Protein AF-A0A661DZP1-F1 (afdb_monomer)

Foldseek 3Di:
DLVVLQVVLVVDDLPDPSSLVSLVVSLVVLVVVCVVPVPPVVSVVSNVVSCVSPPDDPPPPPPPPPPPPPDDPPDDPDDDDDDDD

Mean predicted aligned error: 11.95 Å

Structure (mmCIF, N/CA/C/O backbone):
data_AF-A0A661DZP1-F1
#
_entry.id   AF-A0A661DZP1-F1
#
loop_
_atom_site.group_PDB
_atom_site.id
_atom_site.type_symbol
_atom_site.label_atom_id
_atom_site.label_alt_id
_atom_site.label_comp_id
_atom_site.label_asym_id
_atom_site.label_entity_id
_atom_site.label_seq_id
_atom_site.pdbx_PDB_ins_code
_atom_site.Cartn_x
_atom_site.Cartn_y
_atom_site.Cartn_z
_atom_site.occupancy
_atom_site.B_iso_or_equiv
_atom_site.auth_seq_id
_atom_site.auth_comp_id
_atom_site.auth_asym_id
_atom_site.auth_atom_id
_atom_site.pdbx_PDB_model_num
ATOM 1 N N . ARG A 1 1 ? -5.509 8.197 -2.209 1.00 84.88 1 ARG A N 1
ATOM 2 C CA . ARG A 1 1 ? -4.953 7.962 -3.564 1.00 84.88 1 ARG A CA 1
ATOM 3 C C . ARG A 1 1 ? -4.187 6.634 -3.654 1.00 84.88 1 ARG A C 1
ATOM 5 O O . ARG A 1 1 ? -3.822 6.246 -4.756 1.00 84.88 1 ARG A O 1
ATOM 12 N N . GLY A 1 2 ? -4.068 5.886 -2.549 1.00 93.81 2 GLY A N 1
ATOM 13 C CA . GLY A 1 2 ? -3.341 4.617 -2.447 1.00 93.81 2 GLY A CA 1
ATOM 14 C C . GLY A 1 2 ? -3.512 3.638 -3.607 1.00 93.81 2 GLY A C 1
ATOM 15 O O . GLY A 1 2 ? -2.508 3.185 -4.138 1.00 93.81 2 GLY A O 1
ATOM 16 N N . ASN A 1 3 ? -4.740 3.385 -4.081 1.00 96.81 3 ASN A N 1
ATOM 17 C CA . ASN A 1 3 ? -4.967 2.442 -5.190 1.00 96.81 3 ASN A CA 1
ATOM 18 C C . ASN A 1 3 ? -4.265 2.850 -6.494 1.00 96.81 3 ASN A C 1
ATOM 20 O O . ASN A 1 3 ? -3.805 1.985 -7.232 1.00 96.81 3 ASN A O 1
ATOM 24 N N . ILE A 1 4 ? -4.166 4.152 -6.775 1.00 97.94 4 ILE A N 1
ATOM 25 C CA . ILE A 1 4 ? -3.461 4.648 -7.963 1.00 97.94 4 ILE A CA 1
ATOM 26 C C . ILE A 1 4 ? -1.964 4.386 -7.798 1.00 97.94 4 ILE A C 1
ATOM 28 O O . ILE A 1 4 ? -1.361 3.761 -8.660 1.00 97.94 4 ILE A O 1
ATOM 32 N N . HIS A 1 5 ? -1.392 4.760 -6.651 1.00 97.88 5 HIS A N 1
ATOM 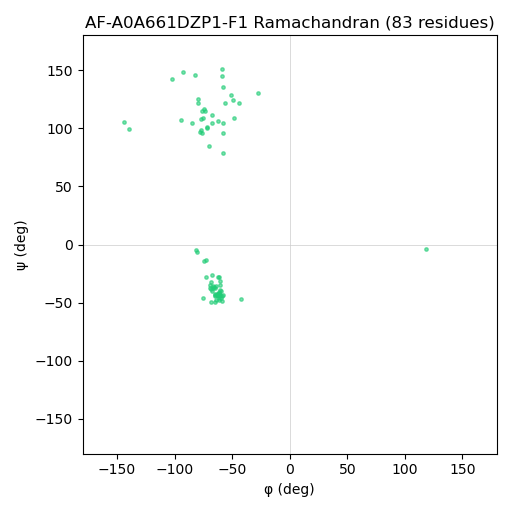33 C CA . HIS A 1 5 ? 0.029 4.551 -6.370 1.00 97.88 5 HIS A CA 1
ATOM 34 C C . HIS A 1 5 ? 0.425 3.071 -6.366 1.00 97.88 5 HIS A C 1
ATOM 36 O O . HIS A 1 5 ? 1.463 2.723 -6.920 1.00 97.88 5 HIS A O 1
ATOM 42 N N . LEU A 1 6 ? -0.406 2.192 -5.798 1.00 97.75 6 LEU A N 1
ATOM 43 C CA . LEU A 1 6 ? -0.147 0.754 -5.787 1.00 97.75 6 LEU A CA 1
ATOM 44 C C . LEU A 1 6 ? -0.168 0.170 -7.204 1.00 97.75 6 LEU A C 1
ATOM 46 O O . LEU A 1 6 ? 0.729 -0.586 -7.569 1.00 97.75 6 LEU A O 1
ATOM 50 N N . ARG A 1 7 ? -1.157 0.550 -8.017 1.00 98.00 7 ARG A N 1
ATOM 51 C CA . ARG A 1 7 ? -1.266 0.093 -9.407 1.00 98.00 7 ARG A CA 1
ATOM 52 C C . ARG A 1 7 ? -0.105 0.599 -10.262 1.00 98.00 7 ARG A C 1
ATOM 54 O O . ARG A 1 7 ? 0.468 -0.171 -11.026 1.00 98.00 7 ARG A O 1
ATOM 61 N N . ASP A 1 8 ? 0.267 1.865 -10.106 1.00 97.94 8 ASP A N 1
ATOM 62 C CA . ASP A 1 8 ? 1.390 2.453 -10.836 1.00 97.94 8 ASP A CA 1
ATOM 63 C C . ASP A 1 8 ? 2.716 1.799 -10.402 1.00 97.94 8 ASP A C 1
ATOM 65 O O . ASP A 1 8 ? 3.559 1.501 -11.242 1.00 97.94 8 ASP A O 1
ATOM 69 N N . ALA A 1 9 ? 2.875 1.461 -9.116 1.00 97.50 9 ALA A N 1
ATOM 70 C CA . ALA A 1 9 ? 4.030 0.709 -8.627 1.00 97.50 9 ALA A CA 1
ATOM 71 C C . ALA A 1 9 ? 4.111 -0.718 -9.194 1.00 97.50 9 ALA A C 1
ATOM 73 O O . ALA A 1 9 ? 5.205 -1.209 -9.463 1.00 97.50 9 ALA A O 1
ATOM 74 N N . GLN A 1 10 ? 2.972 -1.396 -9.365 1.00 96.81 10 GLN A N 1
ATOM 75 C CA . GLN A 1 10 ? 2.908 -2.743 -9.947 1.00 96.81 10 GLN A CA 1
ATOM 76 C C . GLN A 1 10 ? 3.287 -2.766 -11.432 1.00 96.81 10 GLN A C 1
ATOM 78 O O . GLN A 1 10 ? 3.757 -3.792 -11.917 1.00 96.81 10 GLN A O 1
ATOM 83 N N . ALA A 1 11 ? 3.111 -1.649 -12.140 1.00 97.56 11 ALA A N 1
ATOM 84 C CA . ALA A 1 11 ? 3.531 -1.510 -13.531 1.00 97.56 11 ALA A CA 1
ATOM 85 C C . ALA A 1 11 ? 5.055 -1.344 -13.691 1.00 97.56 11 ALA A C 1
ATOM 87 O O . ALA A 1 11 ? 5.568 -1.482 -14.800 1.00 97.56 11 ALA A O 1
ATOM 88 N N . LEU A 1 12 ? 5.782 -1.058 -12.604 1.00 96.81 12 LEU A N 1
ATOM 89 C CA . LEU A 1 12 ? 7.234 -0.894 -12.611 1.00 96.81 12 LEU A CA 1
ATOM 90 C C . LEU A 1 12 ? 7.963 -2.206 -12.293 1.00 96.81 12 LEU A C 1
ATOM 92 O O . LEU A 1 12 ? 7.513 -3.039 -11.495 1.00 96.81 12 LEU A O 1
ATOM 96 N N . ALA A 1 13 ? 9.152 -2.361 -12.879 1.00 95.25 13 ALA A N 1
ATOM 97 C CA . ALA A 1 13 ? 10.044 -3.470 -12.565 1.00 95.25 13 ALA A CA 1
ATOM 98 C C . ALA A 1 13 ? 10.419 -3.470 -11.071 1.00 95.25 13 ALA A C 1
ATOM 100 O O . ALA A 1 13 ? 10.496 -2.426 -10.427 1.00 95.25 13 ALA A O 1
ATOM 101 N N . ALA A 1 14 ? 10.691 -4.649 -10.504 1.00 90.19 14 ALA A N 1
ATOM 102 C CA . ALA A 1 14 ? 11.089 -4.762 -9.097 1.00 90.19 14 ALA A CA 1
ATOM 103 C C . ALA A 1 14 ? 12.395 -4.012 -8.774 1.00 90.19 14 ALA A C 1
ATOM 105 O O . ALA A 1 14 ? 12.574 -3.566 -7.646 1.00 90.19 14 ALA A O 1
ATOM 106 N N . SER A 1 15 ? 13.278 -3.855 -9.764 1.00 91.19 15 SER A N 1
ATOM 107 C CA . SER A 1 15 ? 14.536 -3.111 -9.658 1.00 91.19 15 SER A CA 1
ATOM 108 C C . SER A 1 15 ? 14.382 -1.595 -9.817 1.00 91.19 15 SER A C 1
ATOM 110 O O . SER A 1 15 ? 15.372 -0.879 -9.704 1.00 91.19 15 SER A O 1
ATOM 112 N N . ASP A 1 16 ? 13.184 -1.098 -10.132 1.00 95.06 16 ASP A N 1
ATOM 113 C CA . ASP A 1 16 ? 12.950 0.329 -10.338 1.00 95.06 16 ASP A CA 1
ATOM 114 C C . ASP A 1 16 ? 12.820 1.054 -8.991 1.00 95.06 16 ASP A C 1
ATOM 116 O O . ASP A 1 16 ? 11.941 0.753 -8.181 1.00 95.06 16 ASP A O 1
ATOM 120 N N . THR A 1 17 ? 13.671 2.049 -8.749 1.00 92.25 17 THR A N 1
ATOM 121 C CA . THR A 1 17 ? 13.648 2.846 -7.514 1.00 92.25 17 THR A CA 1
ATOM 122 C C . THR A 1 17 ? 12.319 3.588 -7.320 1.00 92.25 17 THR A C 1
ATOM 124 O O . THR A 1 17 ? 11.863 3.763 -6.187 1.00 92.25 17 THR A O 1
ATOM 127 N N . GLY A 1 18 ? 11.649 3.984 -8.408 1.00 95.12 18 GLY A N 1
ATOM 128 C CA . GLY A 1 18 ? 10.342 4.640 -8.376 1.00 95.12 18 GLY A CA 1
ATOM 129 C C . GLY A 1 18 ? 9.247 3.760 -7.772 1.00 95.12 18 GLY A C 1
ATOM 130 O O . GLY A 1 18 ? 8.332 4.267 -7.117 1.00 95.12 18 GLY A O 1
ATOM 131 N N . ARG A 1 19 ? 9.381 2.432 -7.885 1.00 96.25 19 ARG A N 1
ATOM 132 C CA . ARG A 1 19 ? 8.459 1.472 -7.267 1.00 96.25 19 ARG A CA 1
ATOM 133 C C . ARG A 1 19 ? 8.445 1.606 -5.746 1.00 96.25 19 ARG A C 1
ATOM 135 O O . ARG A 1 19 ? 7.371 1.602 -5.152 1.00 96.25 19 ARG A O 1
ATOM 142 N N . ILE A 1 20 ? 9.609 1.773 -5.114 1.00 95.75 20 ILE A N 1
ATOM 143 C CA . ILE A 1 20 ? 9.721 1.910 -3.651 1.00 95.75 20 ILE A CA 1
ATOM 144 C C . ILE A 1 20 ? 8.998 3.173 -3.172 1.00 95.75 20 ILE A C 1
ATOM 146 O O . ILE A 1 20 ? 8.251 3.129 -2.190 1.00 95.75 20 ILE A O 1
ATOM 150 N N . ALA A 1 21 ? 9.172 4.284 -3.891 1.00 96.25 21 ALA A N 1
ATOM 151 C CA . ALA A 1 21 ? 8.536 5.555 -3.561 1.00 96.25 21 ALA A CA 1
ATOM 152 C C . ALA A 1 21 ? 7.003 5.467 -3.667 1.00 96.25 21 ALA A C 1
ATOM 154 O O . ALA A 1 21 ? 6.292 5.845 -2.735 1.00 96.25 21 ALA A O 1
ATOM 155 N N . LEU A 1 22 ? 6.489 4.904 -4.764 1.00 98.06 22 LEU A N 1
ATOM 156 C CA . LEU A 1 22 ? 5.049 4.736 -4.977 1.00 98.06 22 LEU A CA 1
ATOM 157 C C . LEU A 1 22 ? 4.416 3.781 -3.958 1.00 98.06 22 LEU A C 1
ATOM 159 O O . LEU A 1 22 ? 3.358 4.087 -3.408 1.00 98.06 22 LEU A O 1
ATOM 163 N N . VAL A 1 23 ? 5.077 2.662 -3.648 1.00 97.94 23 VAL A N 1
ATOM 164 C CA . VAL A 1 23 ? 4.611 1.738 -2.604 1.00 97.94 23 VAL A CA 1
ATOM 165 C C . VAL A 1 23 ? 4.570 2.436 -1.243 1.00 97.94 23 VAL A C 1
ATOM 167 O O . VAL A 1 23 ? 3.591 2.291 -0.514 1.00 97.94 23 VAL A O 1
ATOM 170 N N . SER A 1 24 ? 5.578 3.242 -0.907 1.00 96.06 24 SER A N 1
ATOM 171 C CA . SER A 1 24 ? 5.616 3.987 0.360 1.00 96.06 24 SER A CA 1
ATOM 172 C C . SER A 1 24 ? 4.460 4.987 0.482 1.00 96.06 24 SER A C 1
ATOM 174 O O . SER A 1 24 ? 3.788 5.023 1.516 1.00 96.06 24 SER A O 1
ATOM 176 N N . LEU A 1 25 ? 4.155 5.727 -0.591 1.00 97.94 25 LEU A N 1
ATOM 177 C CA . LEU A 1 25 ? 2.986 6.615 -0.644 1.00 97.94 25 LEU A CA 1
ATOM 178 C C . LEU A 1 25 ? 1.670 5.839 -0.504 1.00 97.94 25 LEU A C 1
ATOM 180 O O . LEU A 1 25 ? 0.784 6.252 0.244 1.00 97.94 25 LEU A O 1
ATOM 184 N N . ALA A 1 26 ? 1.545 4.690 -1.177 1.00 98.50 26 ALA A N 1
ATOM 185 C CA . ALA A 1 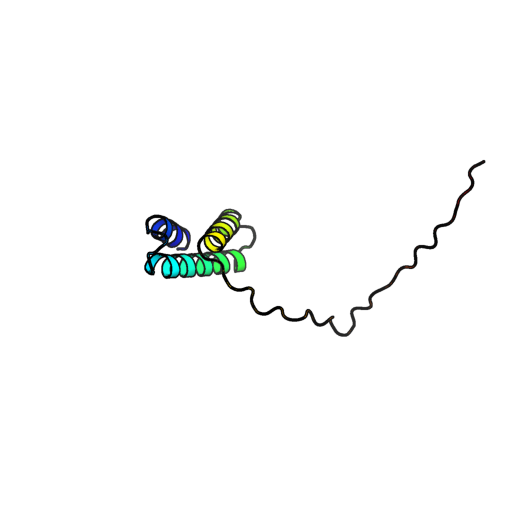26 ? 0.355 3.849 -1.076 1.00 98.50 26 ALA A CA 1
ATOM 186 C C . ALA A 1 26 ? 0.109 3.379 0.365 1.00 98.50 26 ALA A C 1
ATOM 188 O O . ALA A 1 26 ? -1.006 3.495 0.874 1.00 98.50 26 ALA A O 1
ATOM 189 N N . LYS A 1 27 ? 1.155 2.907 1.053 1.00 98.19 27 LYS A N 1
ATOM 190 C CA . LYS A 1 27 ? 1.056 2.476 2.453 1.00 98.19 27 LYS A CA 1
ATOM 191 C C . LYS A 1 27 ? 0.640 3.607 3.386 1.00 98.19 27 LYS A C 1
ATOM 193 O O . LYS A 1 27 ? -0.192 3.378 4.263 1.00 98.19 27 LYS A O 1
ATOM 198 N N . GLN A 1 28 ? 1.204 4.806 3.217 1.00 97.81 28 GLN A N 1
ATOM 199 C CA . GLN A 1 28 ? 0.820 5.971 4.016 1.00 97.81 28 GLN A CA 1
ATOM 200 C C . GLN A 1 28 ? -0.675 6.263 3.850 1.00 97.81 28 GLN A C 1
ATOM 202 O O . GLN A 1 28 ? -1.394 6.347 4.843 1.00 97.81 28 GLN A O 1
ATOM 207 N N . ASP A 1 29 ? -1.153 6.307 2.607 1.00 98.31 29 ASP A N 1
ATOM 208 C CA . ASP A 1 29 ? -2.563 6.530 2.289 1.00 98.31 29 ASP A CA 1
ATOM 209 C C . ASP A 1 29 ? -3.487 5.469 2.906 1.00 98.31 29 ASP A C 1
ATOM 211 O O . ASP A 1 29 ? -4.530 5.811 3.470 1.00 98.31 29 ASP A O 1
ATOM 215 N N . TYR A 1 30 ? -3.125 4.183 2.826 1.00 98.50 30 TYR A N 1
ATOM 216 C CA . TYR A 1 30 ? -3.931 3.111 3.417 1.00 98.50 30 TYR A CA 1
ATOM 217 C C . TYR A 1 30 ? -3.949 3.174 4.941 1.00 98.50 30 TYR A C 1
ATOM 219 O O . TYR A 1 30 ? -5.006 3.001 5.543 1.00 98.50 30 TYR A O 1
ATOM 227 N N . ARG A 1 31 ? -2.816 3.480 5.582 1.00 97.50 31 ARG A N 1
ATOM 228 C CA . ARG A 1 31 ? -2.764 3.684 7.035 1.00 97.50 31 ARG A CA 1
ATOM 229 C C . ARG A 1 31 ? -3.632 4.853 7.466 1.00 97.50 31 ARG A C 1
ATOM 231 O O . ARG A 1 31 ? -4.387 4.713 8.421 1.00 97.50 31 ARG A O 1
ATOM 238 N N . THR A 1 32 ? -3.575 5.973 6.748 1.00 98.25 32 THR A N 1
ATOM 239 C CA . THR A 1 32 ? -4.446 7.121 7.011 1.00 98.25 32 THR A CA 1
ATOM 240 C C . THR A 1 32 ? -5.918 6.742 6.857 1.00 98.25 32 THR A C 1
ATOM 242 O O . THR A 1 32 ? -6.721 7.073 7.726 1.00 98.25 32 THR A O 1
ATOM 245 N N . ALA A 1 33 ? -6.282 5.994 5.811 1.00 97.94 33 ALA A N 1
ATOM 246 C CA . ALA A 1 33 ? -7.652 5.523 5.622 1.00 97.94 33 ALA A CA 1
ATOM 247 C C . ALA A 1 33 ? -8.120 4.611 6.770 1.00 97.94 33 ALA A C 1
ATOM 249 O O . ALA A 1 33 ? -9.222 4.794 7.281 1.00 97.94 33 ALA A O 1
ATOM 250 N N . LEU A 1 34 ? -7.277 3.676 7.216 1.00 97.81 34 LEU A N 1
ATOM 251 C CA . LEU A 1 34 ? -7.592 2.744 8.305 1.00 97.81 34 LEU A CA 1
ATOM 252 C C . LEU A 1 34 ? -7.610 3.398 9.685 1.00 97.81 34 LEU A C 1
ATOM 254 O O . LEU A 1 34 ? -8.335 2.938 10.565 1.00 97.81 34 LEU A O 1
ATOM 258 N N . LEU A 1 35 ? -6.843 4.474 9.869 1.00 97.94 35 LEU A N 1
ATOM 259 C CA . LEU A 1 35 ? -6.906 5.305 11.067 1.00 97.94 35 LEU A CA 1
ATOM 260 C C . LEU A 1 35 ? -8.259 6.027 11.165 1.00 97.94 35 LEU A C 1
ATOM 262 O O . LEU A 1 35 ? -8.800 6.156 12.257 1.00 97.94 35 LEU A O 1
ATOM 266 N N . ILE A 1 36 ? -8.806 6.475 10.030 1.00 98.06 36 ILE A N 1
ATOM 267 C CA . ILE A 1 36 ? -10.124 7.124 9.957 1.00 98.06 36 ILE A CA 1
ATOM 268 C C . ILE A 1 36 ? -11.247 6.090 10.085 1.00 98.06 36 ILE A C 1
ATOM 270 O O . ILE A 1 36 ? -12.208 6.303 10.822 1.00 98.06 36 ILE A O 1
ATOM 274 N N . ASN A 1 37 ? -11.144 4.973 9.364 1.00 97.75 37 ASN A N 1
ATOM 275 C CA . ASN A 1 37 ? -12.123 3.896 9.391 1.00 97.75 37 ASN A CA 1
ATOM 276 C C . ASN A 1 37 ? -11.446 2.525 9.260 1.00 97.75 37 ASN A C 1
ATOM 278 O O . ASN A 1 37 ? -11.068 2.085 8.172 1.00 97.75 37 ASN A O 1
ATOM 282 N N . SER A 1 38 ? -11.383 1.802 10.375 1.00 97.25 38 SER A N 1
ATOM 283 C CA . SER A 1 38 ? -10.752 0.483 10.463 1.00 97.25 38 SER A CA 1
ATOM 284 C C . SER A 1 38 ? -11.541 -0.645 9.784 1.00 97.25 38 SER A C 1
ATOM 286 O O . SER A 1 38 ? -10.989 -1.725 9.563 1.00 97.25 38 SER A O 1
ATOM 288 N N . SER A 1 39 ? -12.811 -0.417 9.424 1.00 97.94 39 SER A N 1
ATOM 289 C CA . SER A 1 39 ? -13.662 -1.408 8.744 1.00 97.94 39 SER A CA 1
ATOM 290 C C . SER A 1 39 ? -13.421 -1.506 7.233 1.00 97.94 39 SER A C 1
ATOM 292 O O . SER A 1 39 ? -13.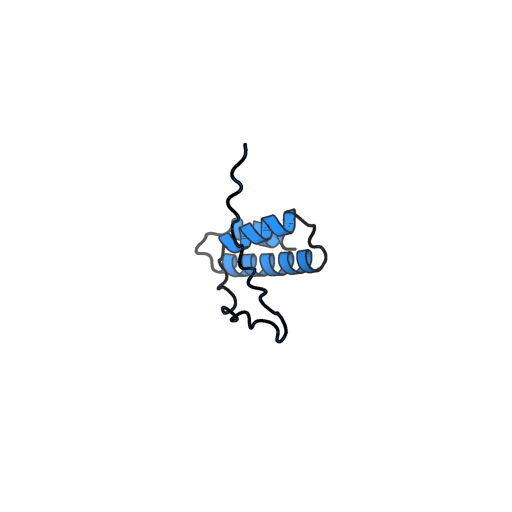960 -2.404 6.590 1.00 97.94 39 SER A O 1
ATOM 294 N N . LEU A 1 40 ? -12.593 -0.621 6.661 1.00 97.94 40 LEU A N 1
ATOM 295 C CA . LEU A 1 40 ? -12.257 -0.614 5.235 1.00 97.94 40 LEU A CA 1
ATOM 296 C C . LEU A 1 40 ? -11.382 -1.818 4.867 1.00 97.94 40 LEU A C 1
ATOM 298 O O . LEU A 1 40 ? -10.153 -1.735 4.822 1.00 97.94 40 LEU A O 1
ATOM 302 N N . TRP A 1 41 ? -12.025 -2.953 4.601 1.00 97.75 41 TRP A N 1
ATOM 303 C CA . TRP A 1 41 ? -11.349 -4.221 4.338 1.00 97.75 41 TRP A CA 1
ATOM 304 C C . TRP A 1 41 ? -10.410 -4.148 3.129 1.00 97.75 41 TRP A C 1
ATOM 306 O O . TRP A 1 41 ? -9.273 -4.606 3.220 1.00 97.75 41 TRP A O 1
ATOM 316 N N . ASP A 1 42 ? -10.819 -3.463 2.060 1.00 97.81 42 ASP A N 1
ATOM 317 C CA . ASP A 1 42 ? -9.985 -3.271 0.867 1.00 97.81 42 ASP A CA 1
ATOM 318 C C . ASP A 1 42 ? -8.680 -2.534 1.186 1.00 97.81 42 ASP A C 1
ATOM 320 O O . ASP A 1 42 ? -7.618 -2.886 0.681 1.00 97.81 42 ASP A O 1
ATOM 324 N N . ALA A 1 43 ? -8.728 -1.530 2.069 1.00 98.06 43 ALA A N 1
ATOM 325 C CA . ALA A 1 43 ? -7.532 -0.806 2.490 1.00 98.06 43 ALA A CA 1
ATOM 326 C C . ALA A 1 43 ? -6.611 -1.684 3.351 1.00 98.06 43 ALA A C 1
ATOM 328 O O . ALA A 1 43 ? -5.394 -1.577 3.229 1.00 98.06 43 ALA A O 1
ATOM 329 N N . ARG A 1 44 ? -7.167 -2.581 4.182 1.00 98.19 44 ARG A N 1
ATOM 330 C CA . ARG A 1 44 ? -6.376 -3.566 4.945 1.00 98.19 44 ARG A CA 1
ATOM 331 C C . ARG A 1 44 ? -5.676 -4.545 4.015 1.00 98.19 44 ARG A C 1
ATOM 333 O O . ARG A 1 44 ? -4.475 -4.752 4.146 1.00 98.19 44 ARG A O 1
ATOM 340 N N . TYR A 1 45 ? -6.425 -5.112 3.076 1.00 98.19 45 TYR A N 1
ATOM 341 C CA . TYR A 1 45 ? -5.900 -6.053 2.097 1.00 98.19 45 TYR A CA 1
ATOM 342 C C . TYR A 1 45 ? -4.813 -5.408 1.224 1.00 98.19 45 TYR A C 1
ATOM 344 O O . TYR A 1 45 ? -3.717 -5.948 1.090 1.00 98.19 45 TYR A O 1
ATOM 352 N N . ASN A 1 46 ? -5.067 -4.207 0.701 1.00 98.38 46 ASN A N 1
ATOM 353 C CA . ASN A 1 46 ? -4.099 -3.507 -0.139 1.00 98.38 46 ASN A CA 1
ATOM 354 C C . ASN A 1 46 ? -2.857 -3.046 0.638 1.00 98.38 46 ASN A C 1
ATOM 356 O O . ASN A 1 46 ? -1.763 -3.032 0.072 1.00 98.38 46 ASN A O 1
ATOM 360 N N . LEU A 1 47 ? -2.993 -2.697 1.923 1.00 98.25 47 LEU A N 1
ATOM 361 C CA . LEU A 1 47 ? -1.844 -2.401 2.780 1.00 98.25 47 LEU A CA 1
ATOM 362 C C . LEU A 1 47 ? -0.946 -3.631 2.954 1.00 98.25 47 LEU A C 1
ATOM 364 O O . LEU A 1 47 ? 0.271 -3.497 2.862 1.00 98.25 47 LEU A O 1
ATOM 368 N N . GLU A 1 48 ? -1.532 -4.813 3.151 1.00 97.50 48 GLU A N 1
ATOM 369 C CA . GLU A 1 48 ? -0.778 -6.066 3.263 1.00 97.50 48 GLU A CA 1
ATOM 370 C C . GLU A 1 48 ? -0.003 -6.365 1.975 1.00 97.50 48 GLU A C 1
ATOM 372 O O . GLU A 1 48 ? 1.201 -6.613 2.011 1.00 97.50 48 GLU A O 1
ATOM 377 N N . LEU A 1 49 ? -0.654 -6.233 0.814 1.00 97.69 49 LEU A N 1
ATOM 378 C CA . LEU A 1 49 ? 0.025 -6.377 -0.476 1.00 97.69 49 LEU A CA 1
ATOM 379 C C . LEU A 1 49 ? 1.182 -5.383 -0.631 1.00 97.69 49 LEU A C 1
ATOM 381 O O . LEU A 1 49 ? 2.269 -5.756 -1.073 1.00 97.69 49 LEU A O 1
ATOM 385 N N . ALA A 1 50 ? 0.975 -4.123 -0.245 1.00 97.81 50 ALA A N 1
ATOM 386 C CA . ALA A 1 50 ? 2.011 -3.101 -0.314 1.00 97.81 50 ALA A CA 1
ATOM 387 C C . ALA A 1 50 ? 3.201 -3.405 0.621 1.00 97.81 50 ALA A C 1
ATOM 389 O O . ALA A 1 50 ? 4.346 -3.131 0.260 1.00 97.81 50 ALA A O 1
ATOM 390 N N . LEU A 1 51 ? 2.954 -3.988 1.800 1.00 96.50 51 LEU A N 1
ATOM 391 C CA . LEU A 1 51 ? 3.991 -4.433 2.741 1.00 96.50 51 LEU A CA 1
ATOM 392 C C . LEU A 1 51 ? 4.772 -5.643 2.224 1.00 96.50 51 LEU A C 1
ATOM 394 O O . LEU A 1 51 ? 5.986 -5.682 2.380 1.00 96.50 51 LEU A O 1
ATOM 398 N N . LEU A 1 52 ? 4.119 -6.584 1.543 1.00 95.31 52 LEU A N 1
ATOM 399 C CA . LEU A 1 52 ? 4.813 -7.697 0.891 1.00 95.31 52 LEU A CA 1
ATOM 400 C C . LEU A 1 52 ? 5.687 -7.225 -0.280 1.00 95.31 52 LEU A C 1
ATOM 402 O O . LEU A 1 52 ? 6.766 -7.767 -0.508 1.00 95.31 52 LEU A O 1
ATOM 406 N N . MET A 1 53 ? 5.241 -6.207 -1.025 1.00 94.75 53 MET A N 1
ATOM 407 C CA . MET A 1 53 ? 6.002 -5.658 -2.153 1.00 94.75 53 MET A CA 1
ATOM 408 C C . MET A 1 53 ? 7.273 -4.927 -1.721 1.00 94.75 53 MET A C 1
ATOM 410 O O . MET A 1 53 ? 8.274 -4.989 -2.433 1.00 94.75 53 MET A O 1
ATOM 414 N N . VAL A 1 54 ? 7.210 -4.193 -0.612 1.00 94.06 54 VAL A N 1
ATOM 415 C CA . VAL A 1 54 ? 8.348 -3.502 -0.001 1.00 94.06 54 VAL A CA 1
ATOM 416 C C . VAL A 1 54 ? 8.199 -3.686 1.504 1.00 94.06 54 VAL A C 1
ATOM 418 O O . VAL A 1 54 ? 7.403 -2.968 2.109 1.00 94.06 54 VAL A O 1
ATOM 421 N N . PRO A 1 55 ? 8.912 -4.631 2.126 1.00 91.56 55 PRO A N 1
ATOM 422 C CA . PRO A 1 55 ? 8.863 -4.800 3.571 1.00 91.56 55 PRO A CA 1
ATOM 423 C C . PRO A 1 55 ? 9.296 -3.524 4.292 1.00 91.56 55 PRO A C 1
ATOM 425 O O . PRO A 1 55 ? 10.145 -2.774 3.811 1.00 91.56 55 PRO A O 1
ATOM 428 N N . GLU A 1 56 ? 8.678 -3.254 5.435 1.00 87.69 56 GLU A N 1
ATOM 429 C CA . GLU A 1 56 ? 9.164 -2.235 6.359 1.00 87.69 56 GLU A CA 1
ATOM 430 C C . GLU A 1 56 ? 9.879 -2.929 7.502 1.00 87.69 56 GLU A C 1
ATOM 432 O O . GLU A 1 56 ? 9.434 -3.982 7.966 1.00 87.69 56 GLU A O 1
ATOM 437 N N . GLU A 1 57 ? 10.967 -2.322 7.964 1.00 84.25 57 GLU A N 1
ATOM 438 C CA . GLU A 1 57 ? 11.605 -2.770 9.190 1.00 84.25 57 GLU A CA 1
ATOM 439 C C . GLU A 1 57 ? 10.583 -2.705 10.331 1.00 84.25 57 GLU A C 1
ATOM 441 O O . GLU A 1 57 ? 9.849 -1.710 10.445 1.00 84.25 57 GLU A O 1
ATOM 446 N N . PRO A 1 58 ? 10.501 -3.742 11.181 1.00 71.75 58 PRO A N 1
ATOM 447 C CA . PRO A 1 58 ? 9.682 -3.658 12.372 1.00 71.75 58 PRO A CA 1
ATOM 448 C C . PRO A 1 58 ? 10.161 -2.444 13.166 1.00 71.75 58 PRO A C 1
ATOM 450 O O . PRO A 1 58 ? 11.336 -2.356 13.527 1.00 71.75 58 PRO A O 1
ATOM 453 N N . ALA A 1 59 ? 9.253 -1.492 13.416 1.00 63.50 59 ALA A N 1
ATOM 454 C CA . ALA A 1 59 ? 9.528 -0.402 14.342 1.00 63.50 59 ALA A CA 1
ATOM 455 C C . ALA A 1 59 ? 10.079 -1.041 15.618 1.00 63.50 59 ALA A C 1
ATOM 457 O O . ALA A 1 59 ? 9.444 -1.974 16.115 1.00 63.50 59 ALA A O 1
ATOM 458 N N . GLU A 1 60 ? 11.272 -0.601 16.045 1.00 62.50 60 GLU A N 1
ATOM 459 C CA . GLU A 1 60 ? 12.071 -1.191 17.125 1.00 62.50 60 GLU A CA 1
ATOM 460 C C . GLU A 1 60 ? 11.202 -1.910 18.144 1.00 62.50 60 GLU A C 1
ATOM 462 O O . GLU A 1 60 ? 10.221 -1.336 18.623 1.00 62.50 60 GLU A O 1
ATOM 467 N N . ASN A 1 61 ? 11.583 -3.149 18.462 1.00 58.09 61 ASN A N 1
ATOM 468 C CA . ASN A 1 61 ? 10.918 -4.035 19.405 1.00 58.09 61 ASN A CA 1
ATOM 469 C C . ASN A 1 61 ? 10.849 -3.343 20.777 1.00 58.09 61 ASN A C 1
ATOM 471 O O . ASN A 1 61 ? 11.684 -3.570 21.654 1.00 58.09 61 ASN A O 1
ATOM 475 N N . LYS A 1 62 ? 9.903 -2.410 20.944 1.00 57.53 62 LYS A N 1
ATOM 476 C CA . LYS A 1 62 ? 9.684 -1.689 22.185 1.00 57.53 62 LYS A CA 1
ATOM 477 C C . LYS A 1 62 ? 9.300 -2.777 23.148 1.00 57.53 62 LYS A C 1
ATOM 479 O O . LYS A 1 62 ? 8.206 -3.326 23.043 1.00 57.53 62 LYS A O 1
ATOM 484 N N . VAL A 1 63 ? 10.229 -3.109 24.041 1.00 61.94 63 VAL A N 1
ATOM 485 C CA . VAL A 1 63 ? 9.986 -4.033 25.139 1.00 61.94 63 VAL A CA 1
ATOM 486 C C . VAL A 1 63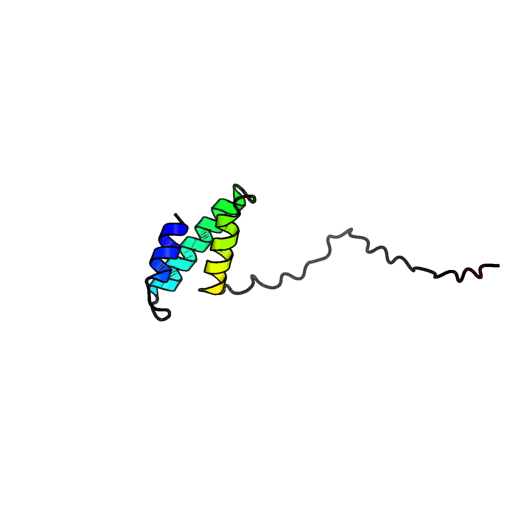 ? 8.687 -3.561 25.761 1.00 61.94 63 VAL A C 1
ATOM 488 O O . VAL A 1 63 ? 8.645 -2.458 26.314 1.00 61.94 63 VAL A O 1
ATOM 491 N N . TYR A 1 64 ? 7.614 -4.336 25.570 1.00 59.94 64 TYR A N 1
ATOM 492 C CA . TYR A 1 64 ? 6.310 -4.033 26.134 1.00 59.94 64 TYR A CA 1
ATOM 493 C C . TYR A 1 64 ? 6.523 -3.951 27.638 1.00 59.94 64 TYR A C 1
ATOM 495 O O . TYR A 1 64 ? 6.609 -4.960 28.339 1.00 59.94 64 TYR A O 1
ATOM 503 N N . THR A 1 65 ? 6.707 -2.735 28.138 1.00 65.31 65 THR A N 1
ATOM 504 C CA . THR A 1 65 ? 6.961 -2.507 29.546 1.00 65.31 65 THR A CA 1
ATOM 505 C C . THR A 1 65 ? 5.610 -2.704 30.187 1.00 65.31 65 THR A C 1
ATOM 507 O O . THR A 1 65 ? 4.669 -1.946 29.940 1.00 65.31 65 THR A O 1
ATOM 510 N N . ARG A 1 66 ? 5.485 -3.811 30.924 1.00 65.81 66 ARG A N 1
ATOM 511 C CA . ARG A 1 66 ? 4.271 -4.170 31.650 1.00 65.81 66 ARG A CA 1
ATOM 512 C C . ARG A 1 66 ? 3.768 -2.903 32.355 1.00 65.81 66 ARG A C 1
ATOM 514 O O . ARG A 1 66 ? 4.527 -2.291 33.108 1.00 65.81 66 ARG A O 1
ATOM 521 N N . ARG A 1 67 ? 2.529 -2.469 32.070 1.00 66.88 67 ARG A N 1
ATOM 522 C CA . ARG A 1 67 ? 1.948 -1.284 32.724 1.00 66.88 67 ARG A CA 1
ATOM 523 C C . ARG A 1 67 ? 2.110 -1.459 34.233 1.00 66.88 67 ARG A C 1
ATOM 525 O O . ARG A 1 67 ? 1.766 -2.516 34.762 1.00 66.88 67 ARG A O 1
ATOM 532 N N . LYS A 1 68 ? 2.667 -0.453 34.911 1.00 51.16 68 LYS A N 1
ATOM 533 C CA . LYS A 1 68 ? 2.848 -0.451 36.368 1.00 51.16 68 LYS A CA 1
ATOM 534 C C . LYS A 1 68 ? 1.455 -0.625 37.000 1.00 51.16 68 LYS A C 1
ATOM 536 O O . LYS A 1 68 ? 0.645 0.289 36.916 1.00 51.16 68 LYS A O 1
ATOM 541 N N . GLY A 1 69 ? 1.154 -1.824 37.510 1.00 59.84 69 GLY A N 1
ATOM 542 C CA . GLY A 1 69 ? 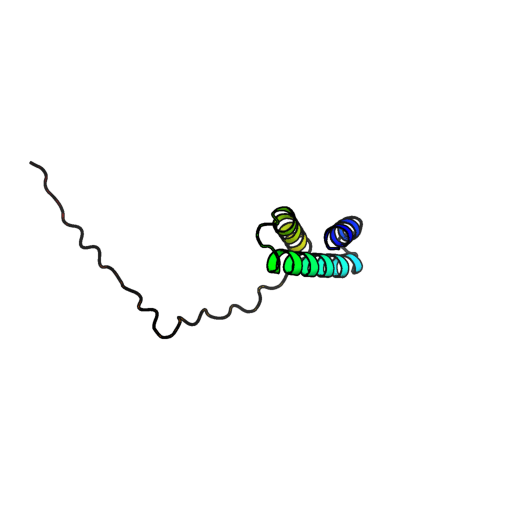-0.173 -2.202 38.029 1.00 59.84 69 GLY A CA 1
ATOM 543 C C . GLY A 1 69 ? -0.883 -3.361 37.312 1.00 59.84 69 GLY A C 1
ATOM 544 O O . GLY A 1 69 ? -1.938 -3.780 37.770 1.00 59.84 69 GLY A O 1
ATOM 545 N N . ALA A 1 70 ? -0.335 -3.918 36.225 1.00 61.03 70 ALA A N 1
ATOM 546 C CA . ALA A 1 70 ? -0.849 -5.175 35.675 1.00 61.03 70 ALA A CA 1
ATOM 547 C C . ALA A 1 70 ? -0.374 -6.348 36.550 1.00 61.03 70 ALA A C 1
ATOM 549 O O . ALA A 1 70 ? 0.756 -6.831 36.421 1.00 61.03 70 ALA A O 1
ATOM 550 N N . GLU A 1 71 ? -1.228 -6.762 37.480 1.00 65.94 71 GLU A N 1
ATOM 551 C CA . GLU A 1 71 ? -1.011 -7.930 38.322 1.00 65.94 71 GLU A CA 1
ATOM 552 C C . GLU A 1 71 ? -1.225 -9.195 37.480 1.00 65.94 71 GLU A C 1
ATOM 554 O O . GLU A 1 71 ? -2.305 -9.451 36.948 1.00 65.94 71 GLU A O 1
ATOM 559 N N . SER A 1 72 ? -0.164 -9.976 37.286 1.00 63.25 72 SER A N 1
ATOM 560 C CA . SER A 1 72 ? -0.272 -11.293 36.665 1.00 63.25 72 SER A CA 1
ATOM 561 C C . SER A 1 72 ? -0.798 -12.260 37.721 1.00 63.25 72 SER A C 1
ATOM 563 O O . SER A 1 72 ? -0.018 -12.753 38.536 1.00 63.25 72 SER A O 1
ATOM 565 N N . VAL A 1 73 ? -2.107 -12.514 37.727 1.00 65.00 73 VAL A N 1
ATOM 566 C CA . VAL A 1 73 ? -2.703 -13.534 38.596 1.00 65.00 73 VAL A CA 1
ATOM 567 C C . VAL A 1 73 ? -2.301 -14.905 38.057 1.00 65.00 73 VAL A C 1
ATOM 569 O O . VAL A 1 73 ? -2.842 -15.393 37.066 1.00 65.00 73 VAL A O 1
ATOM 572 N N . VAL A 1 74 ? -1.309 -15.525 38.693 1.00 60.41 74 VAL A N 1
ATOM 573 C CA . VAL A 1 74 ? -0.957 -16.923 38.435 1.00 60.41 74 VAL A CA 1
ATOM 574 C C . VAL A 1 74 ? -1.992 -17.785 39.148 1.00 60.41 74 VAL A C 1
ATOM 576 O O . VAL A 1 74 ? -1.905 -18.009 40.354 1.00 60.41 74 VAL A O 1
ATOM 579 N N . VAL A 1 75 ? -2.995 -18.263 38.414 1.00 63.78 75 VAL A N 1
ATOM 580 C CA . VAL A 1 75 ? -3.948 -19.238 38.952 1.00 63.78 75 VAL A CA 1
ATOM 581 C C . VAL A 1 75 ? -3.268 -20.606 38.959 1.00 63.78 75 VAL A C 1
ATOM 583 O O . VAL A 1 75 ? -3.053 -21.216 37.912 1.00 63.78 75 VAL A O 1
ATOM 586 N N . LYS A 1 76 ? -2.910 -21.103 40.147 1.00 63.53 76 LYS A N 1
ATOM 587 C CA . LYS A 1 76 ? -2.528 -22.508 40.335 1.00 63.53 76 LYS A CA 1
ATOM 588 C C . LYS A 1 76 ? -3.800 -23.349 40.225 1.00 63.53 76 LYS A C 1
ATOM 590 O O . LYS A 1 76 ? -4.578 -23.419 41.172 1.00 63.53 76 LYS A O 1
ATOM 595 N N . ALA A 1 77 ? -4.023 -23.970 39.072 1.00 65.50 77 ALA A N 1
ATOM 596 C CA . ALA A 1 77 ? -5.056 -24.988 38.941 1.00 65.50 77 ALA A CA 1
ATOM 597 C C . ALA A 1 77 ? -4.633 -26.214 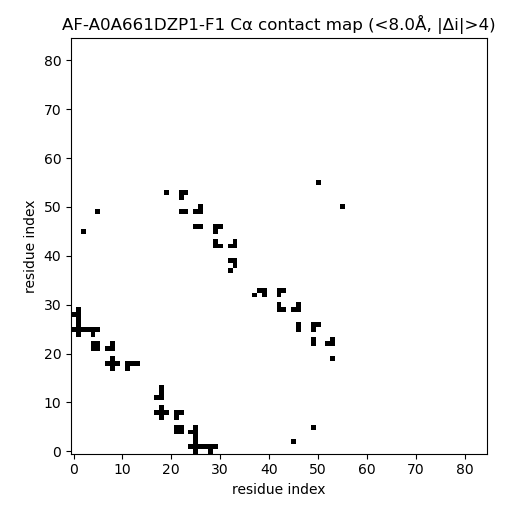39.768 1.00 65.50 77 ALA A C 1
ATOM 599 O O . ALA A 1 77 ? -3.723 -26.947 39.385 1.00 65.50 77 ALA A O 1
ATOM 600 N N . VAL A 1 78 ? -5.252 -26.413 40.933 1.00 65.19 78 VAL A N 1
ATOM 601 C CA . VAL A 1 78 ? -5.109 -27.659 41.694 1.00 65.19 78 VAL A CA 1
ATOM 602 C C . VAL A 1 78 ? -6.126 -28.640 41.125 1.00 65.19 78 VAL A C 1
ATOM 604 O O . VAL A 1 78 ? -7.327 -28.494 41.341 1.00 65.19 78 VAL A O 1
ATOM 607 N N . GLY A 1 79 ? -5.652 -29.605 40.338 1.00 64.12 79 GLY A N 1
ATOM 608 C CA . GLY A 1 79 ? -6.496 -30.671 39.807 1.00 64.12 79 GLY A CA 1
ATOM 609 C C . GLY A 1 79 ? -6.961 -31.586 40.937 1.00 64.12 79 GLY A C 1
ATOM 610 O O . GLY A 1 79 ? -6.152 -32.312 41.511 1.00 64.12 79 GLY A O 1
ATOM 611 N N . PHE A 1 80 ? -8.253 -31.558 41.255 1.00 67.06 80 PHE A N 1
ATOM 612 C CA . PHE A 1 80 ? -8.875 -32.579 42.093 1.00 67.06 80 PHE A CA 1
ATOM 613 C C . PHE A 1 80 ? -9.160 -33.816 41.238 1.00 67.06 80 PHE A C 1
ATOM 615 O O . PHE A 1 80 ? -9.822 -33.723 40.205 1.00 67.06 80 PHE A O 1
ATOM 622 N N . ARG A 1 81 ? -8.657 -34.979 41.664 1.00 65.25 81 ARG A N 1
ATOM 623 C CA . ARG A 1 81 ? -9.124 -36.268 41.143 1.00 65.25 81 ARG A CA 1
ATOM 624 C C . ARG A 1 81 ? -10.475 -36.548 41.791 1.00 65.25 81 ARG A C 1
ATOM 626 O O . ARG A 1 81 ? -10.549 -36.667 43.010 1.00 65.25 81 ARG A O 1
ATOM 633 N N . VAL A 1 82 ? -11.523 -36.588 40.978 1.00 70.75 82 VAL A N 1
ATOM 634 C CA . VAL A 1 82 ? -12.842 -37.067 41.391 1.00 70.75 82 VAL A CA 1
ATOM 635 C C . VAL A 1 82 ? -12.897 -38.534 40.993 1.00 70.75 82 VAL A C 1
ATOM 637 O O . VAL A 1 82 ? -12.963 -38.828 39.802 1.00 70.75 82 VAL A O 1
ATOM 640 N N . ASP A 1 83 ? -12.825 -39.441 41.966 1.00 62.31 83 ASP A N 1
ATOM 641 C CA . ASP A 1 83 ? -13.240 -40.824 41.730 1.00 62.31 83 ASP A CA 1
ATOM 642 C C . ASP A 1 83 ? -14.772 -40.834 41.689 1.00 62.31 83 ASP A C 1
ATOM 644 O O . ASP A 1 83 ? -15.434 -40.445 42.655 1.00 62.31 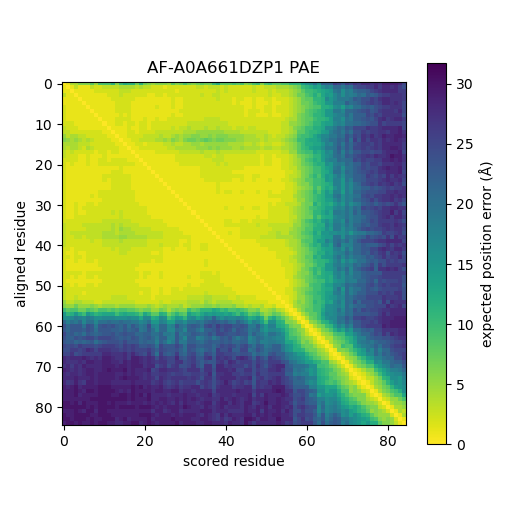83 ASP A O 1
ATOM 648 N N . LEU A 1 84 ? -15.326 -41.1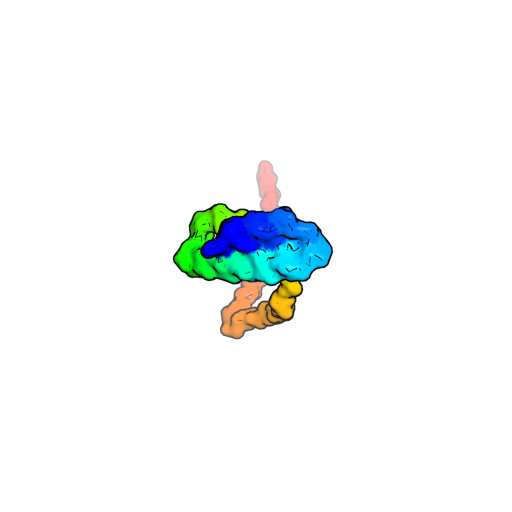96 40.530 1.00 56.72 84 LEU A N 1
ATOM 649 C CA . LEU A 1 84 ? -16.756 -41.445 40.377 1.00 56.72 84 LEU A CA 1
ATOM 650 C C . LEU A 1 84 ? -17.093 -42.875 40.850 1.00 56.72 84 LEU A C 1
ATOM 652 O O . LEU A 1 84 ? -16.257 -43.763 40.672 1.00 56.72 84 LEU A O 1
ATOM 656 N N . PRO A 1 85 ? -18.285 -43.079 41.447 1.00 67.25 85 PRO A N 1
ATOM 657 C CA . PRO A 1 85 ? -18.744 -44.369 41.969 1.00 67.25 85 PRO A CA 1
ATOM 658 C C . PRO A 1 85 ? -19.016 -45.419 40.886 1.00 67.25 85 PRO A C 1
ATOM 660 O O . PRO A 1 85 ? -19.344 -45.032 39.739 1.00 67.25 85 PRO A O 1
#

Solvent-accessible surface area (backbone atoms only — not comparable to full-atom values): 5342 Å² total; per-re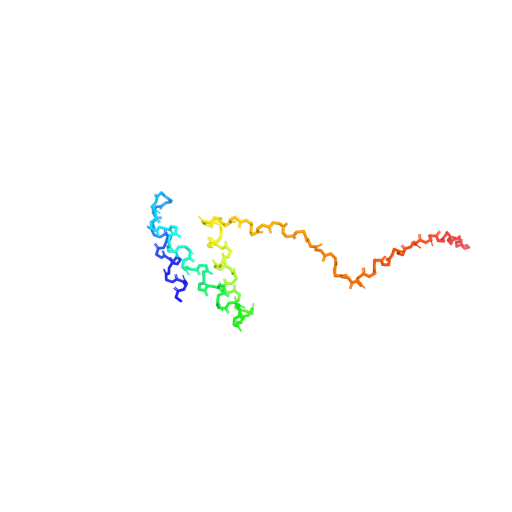sidue (Å²): 110,25,72,58,31,43,53,58,23,69,74,42,56,94,86,39,70,66,26,59,56,28,31,53,54,15,39,51,40,26,51,56,49,38,73,77,41,74,80,48,57,69,42,54,54,52,34,52,53,37,37,73,75,52,74,71,80,75,75,74,85,69,74,79,70,74,60,92,84,72,76,82,80,80,78,80,82,78,85,76,86,78,86,77,134

Secondary structure (DSSP, 8-state):
-HHHHHHHHHTS-TT-HHHHHHHHHHHHHHHHHHHH-TT-HHHHHHHHHHHHHSPPPPP--------TT----------------

Sequence (85 aa):
RGNIHLRDAQALAASDTGRIALVSLAKQDYRTALLINSSLWDARYNLELALLMVPEEPAENKVYTRRKGAESVVVKAVGFRVDLP

pLDDT: mean 85.36, std 15.89, range [51.16, 98.5]

Radius of gyration: 22.8 Å; Cα contacts (8 Å, |Δi|>4): 56; chains: 1; bounding box: 33×52×56 Å